Protein AF-A0A060C289-F1 (afdb_monomer)

Radius of gyration: 19.19 Å; Cα contacts (8 Å, |Δi|>4): 93; chains: 1; bounding box: 51×28×46 Å

InterPro domains:
  IPR029058 Alpha/Beta hydrolase fold [G3DSA:3.40.50.1820] (5-106)

pLDDT: mean 93.73, std 6.46, range [51.62, 98.56]

Structure (mmCIF, N/CA/C/O backbone):
data_AF-A0A060C289-F1
#
_entry.id   AF-A0A060C289-F1
#
loop_
_atom_site.group_PDB
_atom_site.id
_atom_site.type_symbol
_atom_site.label_atom_id
_atom_site.label_alt_id
_atom_site.label_comp_id
_atom_site.label_asym_id
_atom_site.label_entity_id
_atom_site.label_seq_id
_atom_site.pdbx_PDB_ins_code
_atom_site.Cartn_x
_atom_site.Cartn_y
_atom_site.Cartn_z
_atom_site.occupancy
_atom_site.B_iso_or_equiv
_atom_site.auth_seq_id
_atom_site.auth_comp_id
_atom_site.auth_asym_id
_atom_site.auth_atom_id
_atom_site.pdbx_PDB_model_num
ATOM 1 N N . LEU A 1 1 ? -13.594 -15.326 3.169 1.00 51.62 1 LEU A N 1
ATOM 2 C CA . LEU A 1 1 ? -12.167 -15.576 3.470 1.00 51.62 1 LEU A CA 1
ATOM 3 C C . LEU A 1 1 ? -11.787 -14.748 4.685 1.00 51.62 1 LEU A C 1
ATOM 5 O O . LEU A 1 1 ? -12.189 -13.594 4.741 1.00 51.62 1 LEU A O 1
ATOM 9 N N . VAL A 1 2 ? -11.039 -15.328 5.621 1.00 69.19 2 VAL A N 1
ATOM 10 C CA . VAL A 1 2 ? -10.321 -14.600 6.676 1.00 69.19 2 VAL A CA 1
ATOM 11 C C . VAL A 1 2 ? -8.848 -14.652 6.278 1.00 69.19 2 VAL A C 1
ATOM 13 O O . VAL A 1 2 ? -8.354 -15.730 5.948 1.00 69.19 2 VAL A O 1
ATOM 16 N N . TYR A 1 3 ? -8.186 -13.500 6.196 1.00 71.69 3 TYR A N 1
ATOM 17 C CA . TYR A 1 3 ? -6.769 -13.418 5.843 1.00 71.69 3 TYR A CA 1
ATOM 18 C C . TYR A 1 3 ? -5.957 -13.153 7.108 1.00 71.69 3 TYR A C 1
ATOM 20 O O . TYR A 1 3 ? -6.253 -12.215 7.843 1.00 71.69 3 TYR A O 1
ATOM 28 N N . GLU A 1 4 ? -4.927 -13.966 7.341 1.00 83.00 4 GLU A N 1
ATOM 29 C CA . GLU A 1 4 ? -4.054 -13.829 8.518 1.00 83.00 4 GLU A CA 1
ATOM 30 C C . GLU A 1 4 ? -3.025 -12.700 8.375 1.00 83.00 4 GLU A C 1
ATOM 32 O O . GLU A 1 4 ? -2.494 -12.209 9.369 1.00 83.00 4 GLU A O 1
ATOM 37 N N . VAL A 1 5 ? -2.752 -12.275 7.137 1.00 83.19 5 VAL A N 1
ATOM 38 C CA . VAL A 1 5 ? -1.794 -11.215 6.808 1.00 83.19 5 VAL A CA 1
ATOM 39 C C . VAL A 1 5 ? -2.407 -10.228 5.819 1.00 83.19 5 VAL A C 1
ATOM 41 O O . VAL A 1 5 ? -3.107 -10.625 4.887 1.00 83.19 5 VAL A O 1
ATOM 44 N N . GLU A 1 6 ? -2.112 -8.942 6.004 1.00 82.81 6 GLU A N 1
ATOM 45 C CA . GLU A 1 6 ? -2.578 -7.861 5.126 1.00 82.81 6 GLU A CA 1
ATOM 46 C C . GLU A 1 6 ? -1.968 -7.981 3.720 1.00 82.81 6 GLU A C 1
ATOM 48 O O . GLU A 1 6 ? -2.672 -7.943 2.709 1.00 82.81 6 GLU A O 1
ATOM 53 N N . ASN A 1 7 ? -0.647 -8.168 3.644 1.00 87.56 7 ASN A N 1
ATOM 54 C CA . ASN A 1 7 ? 0.074 -8.297 2.387 1.00 87.56 7 ASN A CA 1
ATOM 55 C C . ASN A 1 7 ? 0.642 -9.707 2.229 1.00 87.56 7 ASN A C 1
ATOM 57 O O . ASN A 1 7 ? 1.651 -10.067 2.821 1.00 87.56 7 ASN A O 1
ATOM 61 N N . THR A 1 8 ? 0.035 -10.501 1.354 1.00 88.88 8 THR A N 1
ATOM 62 C CA . THR A 1 8 ? 0.518 -11.860 1.089 1.00 88.88 8 THR A CA 1
ATOM 63 C C . THR A 1 8 ? 1.822 -11.886 0.277 1.00 88.88 8 THR A C 1
ATOM 65 O O . THR A 1 8 ? 2.475 -12.925 0.230 1.00 88.88 8 THR A O 1
ATOM 68 N N . GLY A 1 9 ? 2.202 -10.783 -0.379 1.00 90.25 9 GLY A N 1
ATOM 69 C CA . GLY A 1 9 ? 3.358 -10.682 -1.278 1.00 90.25 9 GLY A CA 1
ATOM 70 C C . GLY A 1 9 ? 4.684 -10.313 -0.608 1.00 90.25 9 GLY A C 1
ATOM 71 O O . GLY A 1 9 ? 5.657 -10.111 -1.319 1.00 90.25 9 GLY A O 1
ATOM 72 N N . THR A 1 10 ? 4.745 -10.232 0.724 1.00 88.12 10 THR A N 1
ATOM 73 C CA . THR A 1 10 ? 5.949 -9.817 1.476 1.00 88.12 10 THR A CA 1
ATOM 74 C C . THR A 1 10 ? 7.158 -10.733 1.290 1.00 88.12 10 THR A C 1
ATOM 76 O O . THR A 1 10 ? 8.280 -10.319 1.539 1.00 88.12 10 THR A O 1
ATOM 79 N N . MET A 1 11 ? 6.938 -11.971 0.842 1.00 91.12 11 MET A N 1
ATOM 80 C CA . MET A 1 11 ? 8.001 -12.938 0.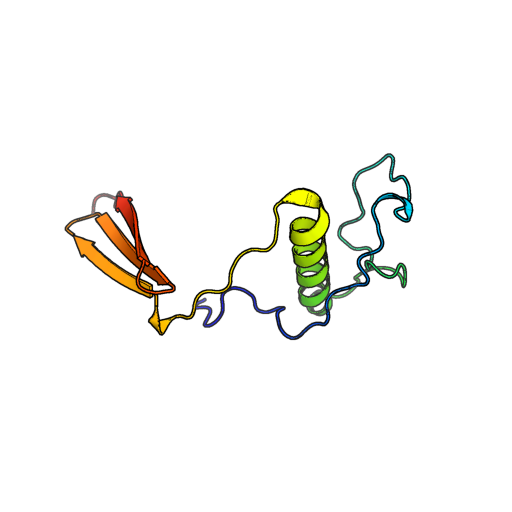555 1.00 91.12 11 MET A CA 1
ATOM 81 C C . MET A 1 11 ? 8.775 -12.662 -0.742 1.00 91.12 11 MET A C 1
ATOM 83 O O . MET A 1 11 ? 9.800 -13.297 -0.965 1.00 91.12 11 MET A O 1
ATOM 87 N N . PHE A 1 12 ? 8.259 -11.803 -1.627 1.00 94.25 12 PHE A N 1
ATOM 88 C CA . PHE A 1 12 ? 8.930 -11.477 -2.883 1.00 94.25 12 PHE A CA 1
ATOM 89 C C . PHE A 1 12 ? 9.924 -10.341 -2.675 1.00 94.25 12 PHE A C 1
ATOM 91 O O . PHE A 1 12 ? 9.650 -9.387 -1.945 1.00 94.25 12 PHE A O 1
ATOM 98 N N . GLU A 1 13 ? 11.065 -10.439 -3.348 1.00 94.25 13 GLU A N 1
ATOM 99 C CA . GLU A 1 13 ? 12.030 -9.350 -3.389 1.00 94.25 13 GLU A CA 1
ATOM 100 C C . GLU A 1 13 ? 11.428 -8.137 -4.105 1.00 94.25 13 GLU A C 1
ATOM 102 O O . GLU A 1 13 ? 10.611 -8.264 -5.021 1.00 94.25 13 GLU A O 1
ATOM 107 N N . LYS A 1 14 ? 11.816 -6.943 -3.654 1.00 94.69 14 LYS A N 1
ATOM 108 C CA . LYS A 1 14 ? 11.428 -5.699 -4.321 1.00 94.69 14 LYS A CA 1
ATOM 109 C C . LYS A 1 14 ? 12.152 -5.617 -5.672 1.00 94.69 14 LYS A C 1
ATOM 111 O O . LYS A 1 14 ? 13.308 -6.039 -5.744 1.00 94.69 14 LYS A O 1
ATOM 116 N N . PRO A 1 15 ? 11.518 -5.058 -6.717 1.00 94.94 15 PRO A N 1
ATOM 117 C CA . PRO A 1 15 ? 12.200 -4.843 -7.983 1.00 94.94 15 PRO A CA 1
ATOM 118 C C . PRO A 1 15 ? 13.316 -3.803 -7.814 1.00 94.94 15 PRO A C 1
ATOM 120 O O . PRO A 1 15 ? 13.377 -3.089 -6.807 1.00 94.94 15 PRO A O 1
ATOM 123 N N . ALA A 1 16 ? 14.193 -3.703 -8.812 1.00 94.62 16 ALA A N 1
ATOM 124 C CA . ALA A 1 16 ? 15.136 -2.595 -8.881 1.00 94.62 16 ALA A CA 1
ATOM 125 C C . ALA A 1 16 ? 14.366 -1.263 -8.912 1.00 94.62 16 ALA A C 1
ATOM 127 O O . ALA A 1 16 ? 13.411 -1.118 -9.670 1.00 94.62 16 ALA A O 1
ATOM 128 N N . MET A 1 17 ? 14.799 -0.309 -8.088 1.00 94.75 17 MET A N 1
ATOM 129 C CA . MET A 1 17 ? 14.220 1.033 -7.993 1.00 94.75 17 MET A CA 1
ATOM 130 C C . MET A 1 17 ? 15.266 2.048 -8.464 1.00 94.75 17 MET A C 1
ATOM 132 O O . MET A 1 17 ? 16.004 2.582 -7.631 1.00 94.75 17 MET A O 1
ATOM 136 N N . PRO A 1 18 ? 15.426 2.239 -9.786 1.00 94.81 18 PRO A N 1
ATOM 137 C CA . PRO A 1 18 ? 16.362 3.220 -10.326 1.00 94.81 18 PRO A CA 1
ATOM 138 C C . PRO A 1 18 ? 15.989 4.649 -9.906 1.00 94.81 18 PRO A C 1
ATOM 140 O O . PRO A 1 18 ? 14.844 4.927 -9.528 1.00 94.81 18 PRO A O 1
ATOM 143 N N . ALA A 1 19 ? 16.955 5.563 -9.985 1.00 95.62 19 ALA A N 1
ATOM 144 C CA . ALA A 1 19 ? 16.703 6.977 -9.730 1.00 95.62 19 ALA A CA 1
ATOM 145 C C . ALA A 1 19 ? 15.716 7.554 -10.763 1.00 95.62 19 ALA A C 1
ATOM 147 O O . ALA A 1 19 ? 15.559 7.016 -11.860 1.00 95.62 19 ALA A O 1
ATOM 148 N N . LEU A 1 20 ? 15.050 8.666 -10.435 1.00 93.69 20 LEU A N 1
ATOM 149 C CA . LEU A 1 20 ? 14.035 9.262 -11.316 1.00 93.69 20 LEU A CA 1
ATOM 150 C C . LEU A 1 20 ? 14.596 9.625 -12.700 1.00 93.69 20 LEU A C 1
ATOM 152 O O . LEU A 1 20 ? 13.891 9.512 -13.697 1.00 93.69 20 LEU A O 1
ATOM 156 N N . GLU A 1 21 ? 15.864 10.026 -12.771 1.00 96.12 21 GLU A N 1
ATOM 157 C CA . GLU A 1 21 ? 16.558 10.399 -14.007 1.00 96.12 21 GLU A CA 1
ATOM 158 C C . GLU A 1 21 ? 16.901 9.191 -14.892 1.00 96.12 21 GLU A C 1
ATOM 160 O O . GLU A 1 21 ? 17.158 9.345 -16.085 1.00 96.12 21 GLU A O 1
ATOM 165 N N . GLU A 1 22 ? 16.911 7.993 -14.309 1.00 94.88 22 GLU A N 1
ATOM 166 C CA . GLU A 1 22 ? 17.194 6.723 -14.981 1.00 94.88 22 GLU A CA 1
ATOM 167 C C . GLU A 1 22 ? 15.908 6.036 -15.475 1.00 94.88 22 GLU A C 1
ATOM 169 O O . GLU A 1 22 ? 15.974 5.034 -16.193 1.00 94.88 22 GLU A O 1
ATOM 174 N N . LEU A 1 23 ? 14.730 6.563 -15.112 1.00 92.12 23 LEU A N 1
ATOM 175 C CA . LEU A 1 23 ? 13.447 6.009 -15.531 1.00 92.12 23 LEU A CA 1
ATOM 176 C C . LEU 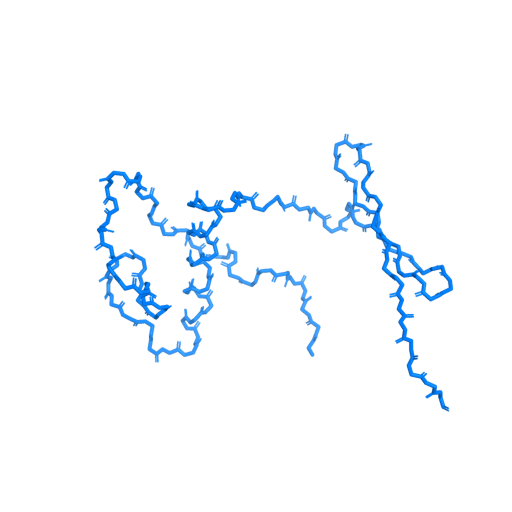A 1 23 ? 13.146 6.308 -17.008 1.00 92.12 23 LEU A C 1
ATOM 178 O O . LEU A 1 23 ? 13.371 7.422 -17.491 1.00 92.12 23 LEU A O 1
ATOM 182 N N . PRO A 1 24 ? 12.563 5.344 -17.744 1.00 90.31 24 PRO A N 1
ATOM 183 C CA . PRO A 1 24 ? 12.115 5.588 -19.103 1.00 90.31 24 PRO A CA 1
ATOM 184 C C . PRO A 1 24 ? 10.912 6.537 -19.118 1.00 90.31 24 PRO A C 1
ATOM 186 O O . PRO A 1 24 ? 10.013 6.460 -18.280 1.00 90.31 24 PRO A O 1
ATOM 189 N N . VAL A 1 25 ? 10.839 7.384 -20.143 1.00 92.44 25 VAL A N 1
ATOM 190 C CA . VAL A 1 25 ? 9.633 8.174 -20.408 1.00 92.44 25 VAL A CA 1
ATOM 191 C C . VAL A 1 25 ? 8.544 7.250 -20.948 1.00 92.44 25 VAL A C 1
ATOM 193 O O . VAL A 1 25 ? 8.669 6.700 -22.043 1.00 92.44 25 VAL A O 1
ATOM 196 N N . VAL A 1 26 ? 7.447 7.118 -20.203 1.00 90.75 26 VAL A N 1
ATOM 197 C CA . VAL A 1 26 ? 6.251 6.386 -20.635 1.00 90.75 26 VAL A CA 1
ATOM 198 C C . VAL A 1 26 ? 5.156 7.401 -20.958 1.00 90.75 26 VAL A C 1
ATOM 200 O O . VAL A 1 26 ? 4.642 8.085 -20.081 1.00 90.75 26 VAL A O 1
ATOM 203 N N . THR A 1 27 ? 4.800 7.526 -22.237 1.00 96.44 27 THR A N 1
ATOM 204 C CA . THR A 1 27 ? 3.778 8.485 -22.710 1.00 96.44 27 THR A CA 1
ATOM 205 C C . THR A 1 27 ? 2.342 7.980 -22.546 1.00 96.44 27 THR A C 1
ATOM 207 O O . THR A 1 27 ? 1.388 8.694 -22.848 1.00 96.44 27 THR A O 1
ATOM 210 N N . THR A 1 28 ? 2.183 6.739 -22.086 1.00 95.50 28 THR A N 1
ATOM 211 C CA . THR A 1 28 ? 0.902 6.067 -21.844 1.00 95.50 28 THR A CA 1
ATOM 212 C C . THR A 1 28 ? 0.869 5.519 -20.418 1.00 95.50 28 THR A C 1
ATOM 214 O O . THR A 1 28 ? 1.840 5.654 -19.675 1.00 95.50 28 THR A O 1
ATOM 217 N N . LEU A 1 29 ? -0.245 4.914 -20.004 1.00 95.19 29 LEU A N 1
ATOM 218 C CA . LEU A 1 29 ? -0.295 4.253 -18.702 1.00 95.19 29 LEU A CA 1
ATOM 219 C C . LEU A 1 29 ? 0.680 3.059 -18.676 1.00 95.19 29 LEU A C 1
ATOM 221 O O . LEU A 1 29 ? 0.671 2.275 -19.631 1.00 95.19 29 LEU A O 1
ATOM 225 N N . PRO A 1 30 ? 1.485 2.892 -17.607 1.00 93.44 30 PRO A N 1
ATOM 226 C CA . PRO A 1 30 ? 2.336 1.719 -17.442 1.00 93.44 30 PRO A CA 1
ATOM 227 C C . PRO A 1 30 ? 1.536 0.420 -17.556 1.00 93.44 30 PRO A C 1
ATOM 229 O O . PRO A 1 30 ? 0.418 0.316 -17.048 1.00 93.44 30 PRO A O 1
ATOM 232 N N . ASP A 1 31 ? 2.111 -0.585 -18.215 1.00 95.25 31 ASP A N 1
ATOM 233 C CA . ASP A 1 31 ? 1.448 -1.873 -18.390 1.00 95.25 31 ASP A CA 1
ATOM 234 C C . ASP A 1 31 ? 1.377 -2.626 -17.050 1.00 95.25 31 ASP A C 1
ATOM 236 O O . ASP A 1 31 ? 2.418 -3.018 -16.513 1.00 95.25 31 ASP A O 1
ATOM 240 N N . PRO A 1 32 ? 0.178 -2.892 -16.500 1.00 95.56 32 PRO A N 1
ATOM 241 C CA . PRO A 1 32 ? 0.056 -3.537 -15.196 1.00 95.56 32 PRO A CA 1
ATOM 242 C C . PRO A 1 32 ? 0.567 -4.983 -15.201 1.00 95.56 32 PRO A C 1
ATOM 244 O O . PRO A 1 32 ? 0.853 -5.529 -14.137 1.00 95.56 32 PRO A O 1
ATOM 247 N N . LEU A 1 33 ? 0.678 -5.614 -16.374 1.00 96.94 33 LEU A N 1
ATOM 248 C CA . LEU A 1 33 ? 1.129 -6.992 -16.534 1.00 96.94 33 LEU A CA 1
ATOM 249 C C . LEU A 1 33 ? 2.598 -7.095 -16.945 1.00 96.94 33 LEU A C 1
ATOM 251 O O . LEU A 1 33 ? 3.084 -8.216 -17.016 1.00 96.94 33 LEU A O 1
ATOM 255 N N . ALA A 1 34 ? 3.304 -6.004 -17.235 1.00 96.38 34 ALA A N 1
ATOM 256 C CA . ALA A 1 34 ? 4.740 -6.067 -17.502 1.00 96.38 34 ALA A CA 1
ATOM 257 C C . ALA A 1 34 ? 5.528 -6.208 -16.192 1.00 96.38 34 ALA A C 1
ATOM 259 O O . ALA A 1 34 ? 5.190 -5.562 -15.207 1.00 96.38 34 ALA A O 1
ATOM 260 N N . TRP A 1 35 ? 6.566 -7.043 -16.174 1.00 96.81 35 TRP A N 1
ATOM 261 C CA . TRP A 1 35 ? 7.490 -7.121 -15.038 1.00 96.81 35 TRP A CA 1
ATOM 262 C C . TRP A 1 35 ? 8.346 -5.855 -14.946 1.00 96.81 35 TRP A C 1
ATOM 264 O O . TRP A 1 35 ? 8.747 -5.314 -15.979 1.00 96.81 35 TRP A O 1
ATOM 274 N N . SER A 1 36 ? 8.660 -5.404 -13.727 1.00 95.19 36 SER A N 1
ATOM 275 C CA . SER A 1 36 ? 9.466 -4.188 -13.507 1.00 95.19 36 SER A CA 1
ATOM 276 C C . SER A 1 36 ? 10.883 -4.282 -14.080 1.00 95.19 36 SER A C 1
ATOM 278 O O . SER A 1 36 ? 11.470 -3.272 -14.451 1.00 95.19 36 SER A O 1
ATOM 280 N N . ASP A 1 37 ? 11.432 -5.493 -14.178 1.00 92.88 37 ASP A N 1
ATOM 281 C CA . ASP A 1 37 ? 12.759 -5.758 -14.745 1.00 92.88 37 ASP A CA 1
ATOM 282 C C . ASP A 1 37 ? 12.773 -5.824 -16.286 1.00 92.88 37 ASP A C 1
ATOM 284 O O . ASP A 1 37 ? 13.818 -6.050 -16.894 1.00 92.88 37 ASP A O 1
ATOM 288 N N . GLY A 1 38 ? 11.615 -5.663 -16.936 1.00 92.25 38 GLY A N 1
ATOM 289 C CA . GLY A 1 38 ? 11.480 -5.753 -18.388 1.00 92.25 38 GLY A CA 1
ATOM 290 C C . GLY A 1 38 ? 11.579 -7.174 -18.956 1.00 92.25 38 GLY A C 1
ATOM 291 O O . GLY A 1 38 ? 11.571 -7.335 -20.176 1.00 92.25 38 GLY A O 1
ATOM 292 N N . SER A 1 39 ? 11.618 -8.218 -18.118 1.00 93.94 39 SER A N 1
ATOM 293 C CA . SER A 1 39 ? 11.760 -9.623 -18.548 1.00 93.94 39 SER A CA 1
ATOM 294 C C . SER A 1 39 ? 10.555 -10.173 -19.321 1.00 93.94 39 SER A C 1
ATOM 296 O O . SER A 1 39 ? 10.614 -11.263 -19.897 1.00 93.94 39 SER A O 1
ATOM 298 N N . GLY A 1 40 ? 9.448 -9.430 -19.363 1.00 95.81 40 GLY A N 1
ATOM 299 C CA . GLY A 1 40 ? 8.272 -9.766 -20.149 1.00 95.81 40 GLY A CA 1
ATOM 300 C C . GLY A 1 40 ? 6.987 -9.434 -19.412 1.00 95.81 40 GLY A C 1
ATOM 301 O O . GLY A 1 40 ? 6.846 -8.356 -18.838 1.00 95.81 40 GLY A O 1
ATOM 302 N N . ARG A 1 41 ? 6.024 -10.360 -19.464 1.00 97.56 41 ARG A N 1
ATOM 303 C CA . ARG A 1 41 ? 4.673 -10.154 -18.935 1.00 97.56 41 ARG A CA 1
ATOM 304 C C . ARG A 1 41 ? 4.230 -11.283 -18.012 1.00 97.56 41 ARG A C 1
ATOM 306 O O . ARG A 1 41 ? 4.487 -12.460 -18.274 1.00 97.56 41 ARG A O 1
ATOM 313 N N . VAL A 1 42 ? 3.453 -10.928 -16.999 1.00 97.12 42 VAL A N 1
ATOM 314 C CA . VAL A 1 42 ? 2.616 -11.829 -16.209 1.00 97.12 42 VAL A CA 1
ATOM 315 C C . VAL A 1 42 ? 1.632 -12.537 -17.138 1.00 97.12 42 VAL A C 1
ATOM 317 O O . VAL A 1 42 ? 0.850 -11.898 -17.841 1.00 97.12 42 VAL A O 1
ATOM 320 N N . SER A 1 43 ? 1.650 -13.869 -17.124 1.00 95.44 43 SER A N 1
ATOM 321 C CA . SER A 1 43 ? 0.772 -14.706 -17.959 1.00 95.44 43 SER A CA 1
ATOM 322 C C . SER A 1 43 ? -0.052 -15.722 -17.166 1.00 95.44 43 SER A C 1
ATOM 324 O O . SER A 1 43 ? -0.978 -16.321 -17.710 1.00 95.44 43 SER A O 1
ATOM 326 N N . ARG A 1 44 ? 0.246 -15.923 -15.874 1.00 96.12 44 ARG A N 1
ATOM 327 C CA . ARG A 1 44 ? -0.471 -16.869 -15.007 1.00 96.12 44 ARG A CA 1
ATOM 328 C C . ARG A 1 44 ? -0.996 -16.160 -13.773 1.00 96.12 44 ARG A C 1
ATOM 330 O O . ARG A 1 44 ? -0.302 -15.352 -13.165 1.00 96.12 44 ARG A O 1
ATOM 337 N N . PHE A 1 45 ? -2.186 -16.555 -13.332 1.00 94.50 45 PHE A N 1
ATOM 338 C CA . PHE A 1 45 ? -2.833 -15.977 -12.154 1.00 94.50 45 PHE A CA 1
ATOM 339 C C . PHE A 1 45 ? -1.954 -16.017 -10.891 1.00 94.50 45 PHE A C 1
ATOM 341 O O . PHE A 1 45 ? -1.903 -15.051 -10.140 1.00 94.50 45 PHE A O 1
ATOM 348 N N . LYS A 1 46 ? -1.205 -17.106 -10.676 1.00 93.25 46 LYS A N 1
ATOM 349 C CA . LYS A 1 46 ? -0.307 -17.241 -9.515 1.00 93.25 46 LYS A CA 1
ATOM 350 C C . LYS A 1 46 ? 0.817 -16.193 -9.480 1.00 93.25 46 LYS A C 1
ATOM 352 O O . LYS A 1 46 ? 1.257 -15.822 -8.397 1.00 93.25 46 LYS A O 1
ATOM 357 N N . ASP A 1 47 ? 1.245 -15.711 -10.647 1.00 95.00 47 ASP A N 1
ATOM 358 C CA . ASP A 1 47 ? 2.347 -14.757 -10.791 1.00 95.00 47 ASP A CA 1
ATOM 359 C C . ASP A 1 47 ? 1.875 -13.323 -10.456 1.00 95.00 47 ASP A C 1
ATOM 361 O O . ASP A 1 47 ? 2.669 -12.470 -10.062 1.00 95.00 47 ASP A O 1
ATOM 365 N N . TRP A 1 48 ? 0.558 -13.070 -10.494 1.00 95.12 48 TRP A N 1
ATOM 366 C CA . TRP A 1 48 ? -0.034 -11.779 -10.126 1.00 95.12 48 TRP A CA 1
ATOM 367 C C . TRP A 1 48 ? 0.310 -11.347 -8.699 1.00 95.12 48 TRP A C 1
ATOM 369 O O . TRP A 1 48 ? 0.443 -10.161 -8.412 1.00 95.12 48 TRP A O 1
ATOM 379 N N . LYS A 1 49 ? 0.487 -12.309 -7.790 1.00 94.94 49 LYS A N 1
ATOM 380 C CA . LYS A 1 49 ? 0.855 -12.030 -6.402 1.00 94.94 49 LYS A CA 1
ATOM 381 C C . LYS A 1 49 ? 2.208 -11.311 -6.303 1.00 94.94 49 LYS A C 1
ATOM 383 O O . LYS A 1 49 ? 2.330 -10.405 -5.479 1.00 94.94 49 LYS A O 1
ATOM 388 N N . GLN A 1 50 ? 3.172 -11.699 -7.142 1.00 96.25 50 GLN A N 1
ATOM 389 C CA . GLN A 1 50 ? 4.481 -11.056 -7.247 1.00 96.25 50 GLN A CA 1
ATOM 390 C C . GLN A 1 50 ? 4.358 -9.700 -7.940 1.00 96.25 50 GLN A C 1
ATOM 392 O O . GLN A 1 50 ? 4.791 -8.700 -7.380 1.00 96.25 50 GLN A O 1
ATOM 397 N N . ARG A 1 51 ? 3.661 -9.627 -9.082 1.00 97.44 51 ARG A N 1
ATOM 398 C CA . ARG A 1 51 ? 3.478 -8.352 -9.792 1.00 97.44 51 ARG A CA 1
ATOM 399 C C . ARG A 1 51 ? 2.784 -7.290 -8.937 1.00 97.44 51 ARG A C 1
ATOM 401 O O . ARG A 1 51 ? 3.187 -6.135 -8.929 1.00 97.44 51 ARG A O 1
ATOM 408 N N . ARG A 1 52 ? 1.780 -7.678 -8.144 1.00 96.38 52 ARG A N 1
ATOM 409 C CA . ARG A 1 52 ? 1.133 -6.787 -7.169 1.00 96.38 52 ARG A CA 1
ATOM 410 C C . ARG A 1 52 ? 2.115 -6.288 -6.101 1.00 96.38 52 ARG A C 1
ATOM 412 O O . ARG A 1 52 ? 1.962 -5.164 -5.634 1.00 96.38 52 ARG A O 1
ATOM 419 N N . ALA A 1 53 ? 3.076 -7.113 -5.682 1.00 96.50 53 ALA A N 1
ATOM 420 C CA . ALA A 1 53 ? 4.100 -6.709 -4.719 1.00 96.50 53 ALA A CA 1
ATOM 421 C C . ALA A 1 53 ? 5.099 -5.716 -5.337 1.00 96.50 53 ALA A C 1
ATOM 423 O O . ALA A 1 53 ? 5.446 -4.741 -4.677 1.00 96.50 53 ALA A O 1
ATOM 424 N N . GLU A 1 54 ? 5.479 -5.913 -6.603 1.00 97.62 54 GLU A N 1
ATOM 425 C CA . GLU A 1 54 ? 6.300 -4.961 -7.365 1.00 97.62 54 GLU A CA 1
ATOM 426 C C . GLU A 1 54 ? 5.605 -3.603 -7.492 1.00 97.62 54 GLU A C 1
ATOM 428 O O . GLU A 1 54 ? 6.154 -2.603 -7.042 1.00 97.62 54 GLU A O 1
ATOM 433 N N . ILE A 1 55 ? 4.355 -3.580 -7.972 1.00 96.81 55 ILE A N 1
ATOM 434 C CA . ILE A 1 55 ? 3.562 -2.346 -8.109 1.00 96.81 55 ILE A CA 1
ATOM 435 C C . ILE A 1 55 ? 3.429 -1.620 -6.764 1.00 96.81 55 ILE A C 1
ATOM 437 O O . ILE A 1 55 ? 3.567 -0.402 -6.692 1.00 96.81 55 ILE A O 1
ATOM 441 N N . LEU A 1 56 ? 3.165 -2.356 -5.676 1.00 96.31 56 LEU A N 1
ATOM 442 C CA . LEU A 1 56 ? 3.080 -1.765 -4.339 1.00 96.31 56 LEU A CA 1
ATOM 443 C C . LEU A 1 56 ? 4.402 -1.102 -3.933 1.00 96.31 56 LEU A C 1
ATOM 445 O O . LEU A 1 56 ? 4.380 -0.014 -3.361 1.00 96.31 56 LEU A O 1
ATOM 449 N N . ALA A 1 57 ? 5.534 -1.751 -4.207 1.00 96.25 57 ALA A N 1
ATOM 450 C CA . ALA A 1 57 ? 6.847 -1.202 -3.902 1.00 96.25 57 ALA A CA 1
ATOM 451 C C . ALA A 1 57 ? 7.146 0.045 -4.751 1.00 96.25 57 ALA A C 1
ATOM 453 O O . ALA A 1 57 ? 7.638 1.029 -4.206 1.00 96.25 57 ALA A O 1
ATOM 454 N N . GLU A 1 58 ? 6.805 0.027 -6.042 1.00 96.56 58 GLU A N 1
ATOM 455 C CA . GLU A 1 58 ? 6.992 1.154 -6.965 1.00 96.56 58 GLU A CA 1
ATOM 456 C C . GLU A 1 58 ? 6.162 2.369 -6.530 1.00 96.56 58 GLU A C 1
ATOM 458 O O . GLU A 1 58 ? 6.706 3.460 -6.388 1.00 96.56 58 GLU A O 1
ATOM 463 N N . ILE A 1 59 ? 4.872 2.187 -6.222 1.00 96.75 59 ILE A N 1
ATOM 464 C CA . ILE A 1 59 ? 3.988 3.276 -5.765 1.00 96.75 59 ILE A CA 1
ATOM 465 C C . ILE A 1 59 ? 4.487 3.877 -4.445 1.00 96.75 59 ILE A C 1
ATOM 467 O O . ILE A 1 59 ? 4.505 5.096 -4.276 1.00 96.75 59 ILE A O 1
ATOM 471 N N . GLN A 1 60 ? 4.922 3.037 -3.501 1.00 96.56 60 GLN A N 1
ATOM 472 C CA . GLN A 1 60 ? 5.479 3.520 -2.236 1.00 96.56 60 GLN A CA 1
ATOM 473 C C . GLN A 1 6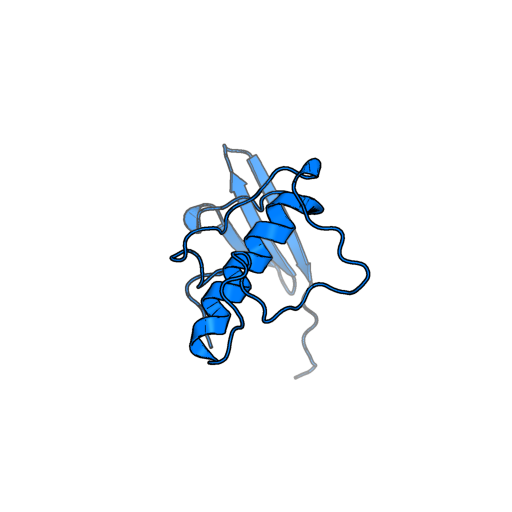0 ? 6.805 4.263 -2.416 1.00 96.56 60 GLN A C 1
ATOM 475 O O . GLN A 1 60 ? 7.084 5.195 -1.667 1.00 96.56 60 GLN A O 1
ATOM 480 N N . HIS A 1 61 ? 7.631 3.858 -3.380 1.00 96.69 61 HIS A N 1
ATOM 481 C CA . HIS A 1 61 ? 8.920 4.493 -3.615 1.00 96.69 61 HIS A CA 1
ATOM 482 C C . HIS A 1 61 ? 8.791 5.811 -4.391 1.00 96.69 61 HIS A C 1
ATOM 484 O O . HIS A 1 61 ? 9.391 6.806 -3.994 1.00 96.69 61 HIS A O 1
ATOM 490 N N . TYR A 1 62 ? 7.993 5.828 -5.460 1.00 96.31 62 TYR A N 1
ATOM 491 C CA . TYR A 1 62 ? 7.933 6.950 -6.397 1.00 96.31 62 TYR A CA 1
ATOM 492 C C . TYR A 1 62 ? 6.810 7.959 -6.124 1.00 96.31 62 TYR A C 1
ATOM 494 O O . TYR A 1 62 ? 6.862 9.054 -6.680 1.00 96.31 62 TYR A O 1
ATOM 502 N N . GLU A 1 63 ? 5.807 7.637 -5.295 1.00 96.31 63 GLU A N 1
ATOM 503 C CA . GLU A 1 63 ? 4.622 8.497 -5.153 1.00 96.31 63 GLU A CA 1
ATOM 504 C C . GLU A 1 63 ? 4.188 8.742 -3.703 1.00 96.31 63 GLU A C 1
ATOM 506 O O . GLU A 1 63 ? 4.196 9.882 -3.239 1.00 96.31 63 GLU A O 1
ATOM 511 N N . VAL A 1 64 ? 3.785 7.696 -2.976 1.0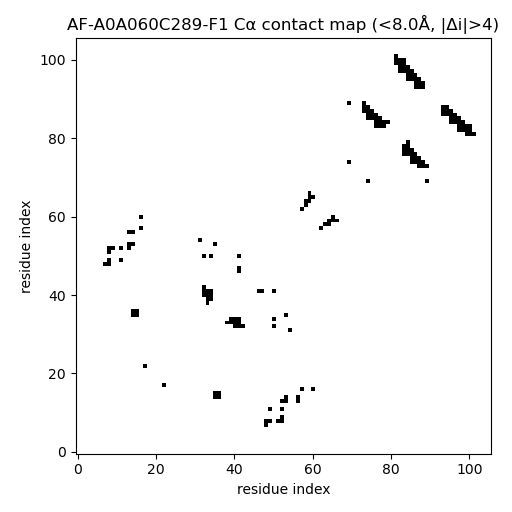0 97.38 64 VAL A N 1
ATOM 512 C CA . VAL A 1 64 ? 3.019 7.868 -1.721 1.00 97.38 64 VAL A CA 1
ATOM 513 C C . VAL A 1 64 ? 3.851 7.718 -0.44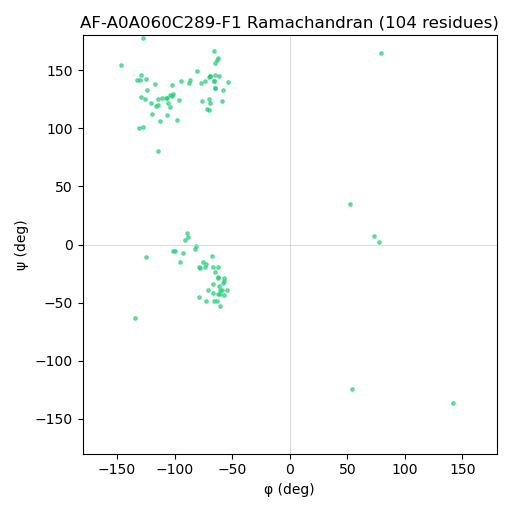7 1.00 97.38 64 VAL A C 1
ATOM 515 O O . VAL A 1 64 ? 3.341 7.934 0.652 1.00 97.38 64 VAL A O 1
ATOM 518 N N . GLY A 1 65 ? 5.126 7.351 -0.580 1.00 96.75 65 GLY A N 1
ATOM 519 C CA . GLY A 1 65 ? 5.989 7.003 0.543 1.00 96.75 65 GLY A CA 1
ATOM 520 C C . GLY A 1 65 ? 5.756 5.583 1.069 1.00 96.75 65 GLY A C 1
ATOM 521 O O . GLY A 1 65 ? 4.764 4.914 0.768 1.00 96.75 65 GLY A O 1
ATOM 522 N N . VAL A 1 66 ? 6.704 5.099 1.873 1.00 94.25 66 VAL A N 1
ATOM 523 C CA . VAL A 1 66 ? 6.646 3.753 2.458 1.00 94.25 66 VAL A CA 1
ATOM 524 C C . VAL A 1 66 ? 5.550 3.692 3.518 1.00 94.25 66 VAL A C 1
ATOM 526 O O . VAL A 1 66 ? 5.570 4.464 4.477 1.00 94.25 66 VAL A O 1
ATOM 529 N N . LYS A 1 67 ? 4.618 2.741 3.375 1.00 91.38 67 LYS A N 1
ATOM 530 C CA . LYS A 1 67 ? 3.621 2.457 4.416 1.00 91.38 67 LYS A CA 1
ATOM 531 C C . LYS A 1 67 ? 4.341 1.828 5.617 1.00 91.38 67 LYS A C 1
ATOM 533 O O . LYS A 1 67 ? 4.933 0.763 5.440 1.00 91.38 67 LYS A O 1
ATOM 538 N N . PRO A 1 68 ? 4.268 2.418 6.823 1.00 89.56 68 PRO A N 1
ATOM 539 C CA . PRO A 1 68 ? 4.873 1.823 8.008 1.00 89.56 68 PRO A CA 1
ATOM 540 C C . PRO A 1 68 ? 4.265 0.456 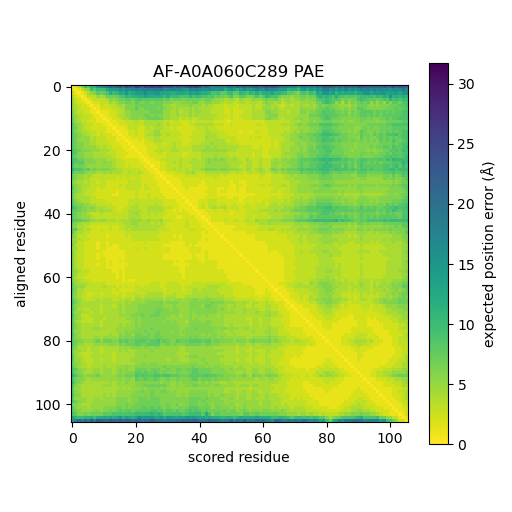8.338 1.00 89.56 68 PRO A C 1
ATOM 542 O O . PRO A 1 68 ? 3.061 0.235 8.160 1.00 89.56 68 PRO A O 1
ATOM 545 N N . GLU A 1 69 ? 5.097 -0.449 8.847 1.00 88.06 69 GLU A N 1
ATOM 546 C CA . GLU A 1 69 ? 4.649 -1.715 9.422 1.00 88.06 69 GLU A CA 1
ATOM 547 C C . GLU A 1 69 ? 4.321 -1.519 10.904 1.00 88.06 69 GLU A C 1
ATOM 549 O O . GLU A 1 69 ? 5.022 -0.807 11.621 1.00 88.06 69 GLU A O 1
ATOM 554 N N . VAL A 1 70 ? 3.228 -2.137 11.352 1.00 90.25 70 VAL A N 1
ATOM 555 C CA . VAL A 1 70 ? 2.776 -2.102 12.745 1.00 90.25 70 VAL A CA 1
ATOM 556 C C . VAL A 1 70 ? 2.530 -3.536 13.180 1.00 90.25 70 VAL A C 1
ATOM 558 O O . VAL A 1 70 ? 1.788 -4.267 12.516 1.00 90.25 70 VAL A O 1
ATOM 561 N N . ASP A 1 71 ? 3.135 -3.941 14.295 1.00 89.75 71 ASP A N 1
ATOM 562 C CA . ASP A 1 71 ? 2.907 -5.271 14.840 1.00 89.75 71 ASP A CA 1
ATOM 563 C C . ASP A 1 71 ? 1.461 -5.409 15.315 1.00 89.75 71 ASP A C 1
ATOM 565 O O . ASP A 1 71 ? 0.891 -4.533 15.962 1.00 89.75 71 ASP A O 1
ATOM 569 N N . ARG A 1 72 ? 0.865 -6.579 15.081 1.00 89.75 72 ARG A N 1
ATOM 570 C CA . ARG A 1 72 ? -0.518 -6.845 15.502 1.00 89.75 72 ARG A CA 1
ATOM 571 C C . ARG A 1 72 ? -0.737 -6.667 17.010 1.00 89.75 72 ARG A C 1
ATOM 573 O O . ARG A 1 72 ? -1.843 -6.332 17.419 1.00 89.75 72 ARG A O 1
ATOM 580 N N . LYS A 1 73 ? 0.298 -6.894 17.826 1.00 93.69 73 LYS A N 1
ATOM 581 C CA . LYS A 1 73 ? 0.261 -6.710 19.288 1.00 93.69 73 LYS A CA 1
ATOM 582 C C . LYS A 1 73 ? 0.052 -5.241 19.697 1.00 93.69 73 LYS A C 1
ATOM 584 O O . LYS A 1 73 ? -0.449 -4.988 20.785 1.00 93.69 73 LYS A O 1
ATOM 589 N N . ASP A 1 74 ? 0.412 -4.310 18.814 1.00 96.12 74 ASP A N 1
ATOM 590 C CA . ASP A 1 74 ? 0.358 -2.861 19.025 1.00 96.12 74 ASP A CA 1
ATOM 591 C C . ASP A 1 74 ? -0.987 -2.262 18.576 1.00 96.12 74 ASP A C 1
ATOM 593 O O . ASP A 1 74 ? -1.197 -1.047 18.624 1.00 96.12 74 ASP A O 1
ATOM 597 N N . ILE A 1 75 ? -1.915 -3.123 18.143 1.00 95.56 75 ILE A N 1
ATOM 598 C CA . ILE A 1 75 ? -3.255 -2.767 17.689 1.00 95.56 75 ILE A CA 1
ATOM 599 C C . ILE A 1 75 ? -4.277 -3.361 18.659 1.00 95.56 75 ILE A C 1
ATOM 601 O O . ILE A 1 75 ? -4.391 -4.579 18.801 1.00 95.56 75 ILE A O 1
ATOM 605 N N . ALA A 1 76 ? -5.082 -2.502 19.278 1.00 97.25 76 ALA A N 1
ATOM 606 C CA . ALA A 1 76 ? -6.214 -2.897 20.109 1.00 97.25 76 ALA A CA 1
ATOM 607 C C . ALA A 1 76 ? -7.522 -2.380 19.502 1.00 97.25 76 ALA A C 1
ATOM 609 O O . ALA A 1 76 ? -7.602 -1.240 19.053 1.00 97.25 76 ALA A O 1
ATOM 610 N N . ALA A 1 77 ? -8.573 -3.200 19.508 1.00 97.38 77 ALA A N 1
ATOM 611 C CA . ALA A 1 77 ? -9.878 -2.827 18.968 1.00 97.38 77 ALA A CA 1
ATOM 612 C C . ALA A 1 77 ? -10.997 -3.123 19.969 1.00 97.38 77 ALA A C 1
ATOM 614 O O . ALA A 1 77 ? -10.972 -4.138 20.666 1.00 97.38 77 ALA A O 1
ATOM 615 N N . ARG A 1 78 ? -11.992 -2.236 20.032 1.00 98.06 78 ARG A N 1
ATOM 616 C CA . ARG A 1 78 ? -13.187 -2.392 20.871 1.00 98.06 78 ARG A CA 1
ATOM 617 C C . ARG A 1 78 ? -14.419 -1.789 20.207 1.00 98.06 78 ARG A C 1
ATOM 619 O O . ARG A 1 78 ? -14.306 -0.840 19.435 1.00 98.06 78 ARG A O 1
ATOM 626 N N . MET A 1 79 ? -15.592 -2.299 20.569 1.00 98.06 79 MET A N 1
ATOM 627 C CA . MET A 1 79 ? -16.878 -1.700 20.206 1.00 98.06 79 MET A CA 1
ATOM 628 C C . MET A 1 79 ? -17.373 -0.776 21.321 1.00 98.06 79 MET A C 1
ATOM 630 O O . MET A 1 79 ? -17.260 -1.105 22.501 1.00 98.06 79 MET A O 1
ATOM 634 N N . ASN A 1 80 ? -17.952 0.361 20.943 1.00 97.75 80 ASN A N 1
ATOM 635 C CA . ASN A 1 80 ? -18.749 1.210 21.823 1.00 97.75 80 ASN A CA 1
ATOM 636 C C . ASN A 1 80 ? -20.072 1.545 21.124 1.00 97.75 80 ASN A C 1
ATOM 638 O O . ASN A 1 80 ? -20.097 2.386 20.220 1.00 97.75 80 ASN A O 1
ATOM 642 N N . GLY A 1 81 ? -21.143 0.838 21.500 1.00 96.25 81 GLY A N 1
ATOM 643 C CA . GLY A 1 81 ? -22.378 0.803 20.716 1.00 96.25 81 GLY A CA 1
ATOM 644 C C . GLY A 1 81 ? -22.075 0.379 19.279 1.00 96.25 81 GLY A C 1
ATOM 645 O O . GLY A 1 81 ? -21.396 -0.623 19.058 1.00 96.25 81 GLY A O 1
ATOM 646 N N . ASP A 1 82 ? -22.480 1.212 18.324 1.00 97.12 82 ASP A N 1
ATOM 647 C CA . ASP A 1 82 ? -22.261 0.976 16.895 1.00 97.12 82 ASP A CA 1
ATOM 648 C C . ASP A 1 82 ? -20.933 1.540 16.367 1.00 97.12 82 ASP A C 1
ATOM 650 O O . ASP A 1 82 ? -20.714 1.587 15.164 1.00 97.12 82 ASP A O 1
ATOM 654 N N . THR A 1 83 ? -20.020 1.995 17.228 1.00 98.25 83 THR A N 1
ATOM 655 C CA . THR A 1 83 ? -18.718 2.527 16.792 1.00 98.25 83 THR A CA 1
ATOM 656 C C . THR A 1 83 ? -17.591 1.542 17.074 1.00 98.25 83 THR A C 1
ATOM 658 O O . THR A 1 83 ? -17.333 1.208 18.232 1.00 98.25 83 THR A O 1
ATOM 661 N N . LEU A 1 84 ? -16.871 1.135 16.025 1.00 98.50 84 LEU A N 1
ATOM 662 C CA . LEU A 1 84 ? -15.585 0.451 16.141 1.00 98.50 84 LEU A CA 1
ATOM 663 C C . LEU A 1 84 ? -14.503 1.476 16.489 1.00 98.50 84 LEU A C 1
ATOM 665 O O . LEU A 1 84 ? -14.312 2.457 15.772 1.00 98.50 84 LEU A O 1
ATOM 669 N N . ILE A 1 85 ? -13.790 1.252 17.588 1.00 98.56 85 ILE A N 1
ATOM 670 C CA . ILE A 1 85 ? -12.665 2.078 18.025 1.00 98.56 85 ILE A CA 1
ATOM 671 C C . ILE A 1 85 ? -11.396 1.234 17.950 1.00 98.56 85 ILE A C 1
ATOM 673 O O . ILE A 1 85 ? -11.341 0.159 18.549 1.00 98.56 85 ILE A O 1
ATOM 677 N N . VAL A 1 86 ? -10.386 1.729 17.237 1.00 98.19 86 VAL A N 1
ATOM 678 C CA . VAL A 1 86 ? -9.085 1.075 17.063 1.00 98.19 86 VAL A CA 1
ATOM 679 C C . VAL A 1 86 ? -7.994 1.994 17.595 1.00 98.19 86 VAL A C 1
ATOM 681 O O . VAL A 1 86 ? -7.863 3.120 17.127 1.00 98.19 86 VAL A O 1
ATOM 684 N N . ASP A 1 87 ? -7.219 1.507 18.556 1.00 98.19 87 ASP A N 1
ATOM 685 C CA . ASP A 1 87 ? -6.025 2.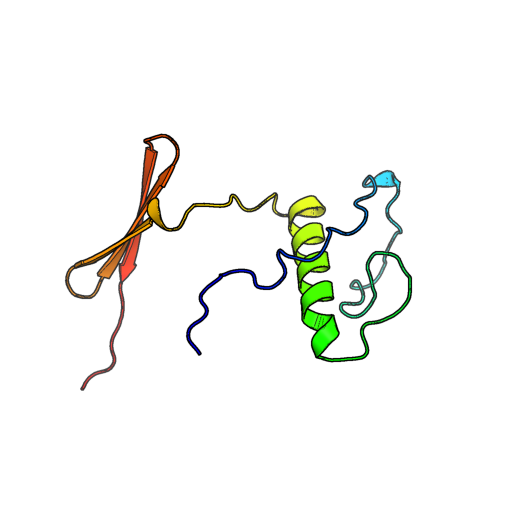170 19.068 1.00 98.19 87 ASP A CA 1
ATOM 686 C C . ASP A 1 87 ? -4.787 1.502 18.466 1.00 98.19 87 ASP A C 1
ATOM 688 O O . ASP A 1 87 ? -4.635 0.282 18.542 1.00 98.19 87 ASP A O 1
ATOM 692 N N . VAL A 1 88 ? -3.907 2.306 17.875 1.00 97.19 88 VAL A N 1
ATOM 693 C CA . VAL A 1 88 ? -2.614 1.879 17.332 1.00 97.19 88 VAL A CA 1
ATOM 694 C C . VAL A 1 88 ? -1.522 2.577 18.125 1.00 97.19 88 VAL A C 1
ATOM 696 O O . VAL A 1 88 ? -1.494 3.806 18.143 1.00 97.19 88 VAL A O 1
ATOM 699 N N . THR A 1 89 ? -0.649 1.822 18.794 1.00 97.19 89 THR A N 1
ATOM 700 C CA . THR A 1 89 ? 0.375 2.385 19.688 1.00 97.19 89 THR A CA 1
ATOM 701 C C . THR A 1 89 ? 1.778 2.035 19.223 1.00 97.19 89 THR A C 1
ATOM 703 O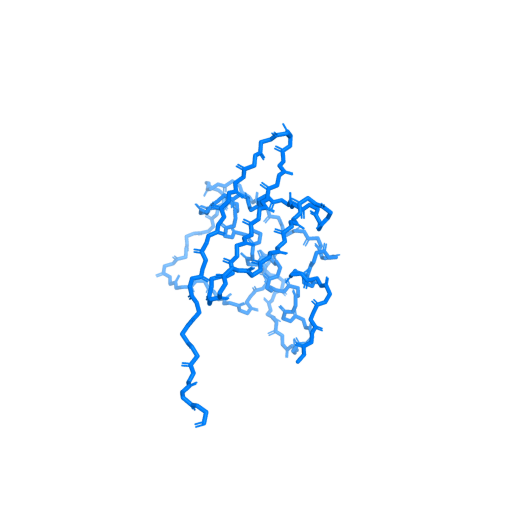 O . THR A 1 89 ? 2.183 0.887 19.314 1.00 97.19 89 THR A O 1
ATOM 706 N N . VAL A 1 90 ? 2.543 3.028 18.778 1.00 95.38 90 VAL A N 1
ATOM 707 C CA . VAL A 1 90 ? 3.936 2.857 18.338 1.00 95.38 90 VAL A CA 1
ATOM 708 C C . VAL A 1 90 ? 4.810 3.802 19.153 1.00 95.38 90 VAL A C 1
ATOM 710 O O . VAL A 1 90 ? 4.442 4.957 19.356 1.00 95.38 90 VAL A O 1
ATOM 713 N N . ASP A 1 91 ? 5.929 3.304 19.681 1.00 93.94 91 ASP A N 1
ATOM 714 C CA . ASP A 1 91 ? 6.875 4.075 20.505 1.00 93.94 91 ASP A CA 1
ATOM 715 C C . ASP A 1 91 ? 6.224 4.822 21.687 1.00 93.94 91 ASP A C 1
ATOM 717 O O . ASP A 1 91 ? 6.619 5.923 22.061 1.00 93.94 91 ASP A O 1
ATOM 721 N N . GLY A 1 92 ? 5.188 4.224 22.286 1.00 94.81 92 GLY A N 1
ATOM 722 C CA . GLY A 1 92 ? 4.442 4.814 23.404 1.00 94.81 92 GLY A CA 1
ATOM 723 C C . GLY A 1 92 ? 3.443 5.908 23.005 1.00 94.81 92 GLY A C 1
ATOM 724 O O . GLY A 1 92 ? 2.771 6.460 23.876 1.00 94.81 92 GLY A O 1
ATOM 725 N N . HIS A 1 93 ? 3.302 6.200 21.711 1.00 96.94 93 HIS A N 1
ATOM 726 C CA . HIS A 1 93 ? 2.32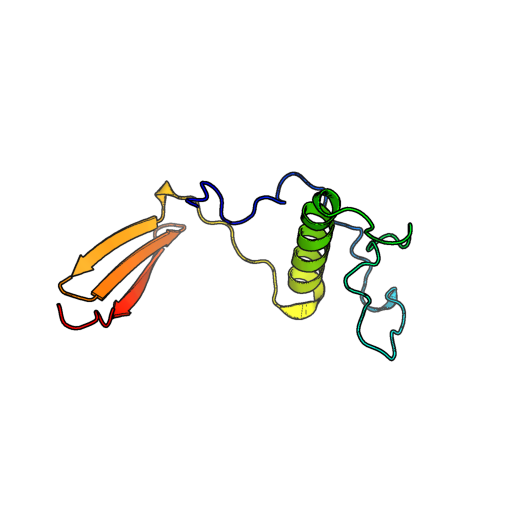2 7.138 21.174 1.00 96.94 93 HIS A CA 1
ATOM 727 C C . HIS A 1 93 ? 1.131 6.398 20.575 1.00 96.94 93 HIS A C 1
ATOM 729 O O . HIS A 1 93 ? 1.304 5.511 19.742 1.00 96.94 93 HIS A O 1
ATOM 735 N N . THR A 1 94 ? -0.084 6.792 20.959 1.00 97.62 94 THR A N 1
ATOM 736 C CA . THR A 1 94 ? -1.315 6.124 20.519 1.00 97.62 94 THR A CA 1
ATOM 737 C C . THR A 1 94 ? -2.133 7.002 19.576 1.00 97.62 94 THR A C 1
ATOM 739 O O . THR A 1 94 ? -2.517 8.119 19.924 1.00 97.62 94 THR A O 1
ATOM 742 N N . LEU A 1 95 ? -2.459 6.460 18.403 1.00 97.56 95 LEU A N 1
ATOM 743 C CA . LEU A 1 95 ? -3.478 6.976 17.495 1.00 97.56 95 LEU A CA 1
ATOM 744 C C . LEU A 1 95 ? -4.796 6.223 17.720 1.00 97.56 95 LEU A C 1
ATOM 746 O O . LEU A 1 95 ? -4.841 5.005 17.572 1.00 97.56 95 LEU A O 1
ATOM 750 N N . THR A 1 96 ? -5.879 6.949 18.004 1.00 98.12 96 THR A N 1
ATOM 751 C CA . THR A 1 96 ? -7.232 6.382 18.130 1.00 98.12 96 THR A CA 1
ATOM 752 C C . THR A 1 96 ? -8.075 6.696 16.896 1.00 98.12 96 THR A C 1
ATOM 754 O O . THR A 1 96 ? -8.393 7.854 16.624 1.00 98.12 96 THR A O 1
ATOM 757 N N . LEU A 1 97 ? -8.510 5.656 16.190 1.00 98.06 97 LEU A N 1
ATOM 758 C CA . LEU A 1 97 ? -9.418 5.712 15.047 1.00 98.06 97 LEU A CA 1
ATOM 759 C C . LEU A 1 97 ? -10.829 5.303 15.486 1.00 98.06 97 LEU A C 1
ATOM 761 O O . LEU A 1 97 ? -10.995 4.338 16.230 1.00 98.06 97 LEU A O 1
ATOM 765 N N . LYS A 1 98 ? -11.859 6.018 15.023 1.00 98.38 98 LYS A N 1
ATOM 766 C CA . LYS A 1 98 ? -13.269 5.724 15.333 1.00 98.38 98 LYS A CA 1
ATOM 767 C C . LYS A 1 98 ? -14.070 5.589 14.043 1.00 98.38 98 LYS A C 1
ATOM 769 O O . LYS A 1 98 ? -14.077 6.511 13.234 1.00 98.38 98 LYS A O 1
ATOM 774 N N . ALA A 1 99 ? -14.762 4.468 13.881 1.00 98.31 99 ALA A N 1
ATOM 775 C CA . ALA A 1 99 ? -15.552 4.134 12.703 1.00 98.31 99 ALA A CA 1
ATOM 776 C C . ALA A 1 99 ? -16.986 3.750 13.114 1.00 98.31 99 ALA A C 1
ATOM 778 O O . ALA A 1 99 ? -17.206 2.634 13.592 1.00 98.31 99 ALA A O 1
ATOM 779 N N . PRO A 1 100 ? -17.968 4.658 12.965 1.00 97.88 100 PRO A N 1
ATOM 780 C CA . PRO A 1 100 ? -19.378 4.333 13.150 1.00 97.88 100 PRO A CA 1
ATOM 781 C C . PRO A 1 100 ? -19.845 3.323 12.095 1.00 97.88 100 PRO A C 1
ATOM 783 O O . PRO A 1 100 ? -19.567 3.485 10.907 1.00 97.88 100 PRO A O 1
ATOM 786 N N . ILE A 1 101 ? -20.577 2.302 12.523 1.00 97.56 101 ILE A N 1
ATOM 787 C CA . ILE A 1 101 ? -21.135 1.249 11.680 1.00 97.56 101 ILE A CA 1
ATOM 788 C C . ILE A 1 101 ? -22.640 1.474 11.581 1.00 97.56 101 ILE A C 1
ATOM 790 O O . ILE A 1 101 ? -23.335 1.568 12.587 1.00 97.56 101 ILE A O 1
ATOM 794 N N . LYS A 1 102 ? -23.160 1.554 10.356 1.00 97.00 102 LYS A N 1
ATOM 795 C CA . LYS A 1 102 ? -24.603 1.591 10.114 1.00 97.00 102 LYS A CA 1
ATOM 796 C C . LYS A 1 102 ? -25.083 0.189 9.757 1.00 97.00 102 LYS A C 1
ATOM 798 O O . LYS A 1 102 ? -24.810 -0.286 8.656 1.00 97.00 102 LYS A O 1
ATOM 803 N N . TYR A 1 103 ? -25.784 -0.457 10.681 1.00 93.81 103 TYR A N 1
ATOM 804 C CA . TYR A 1 103 ? -26.377 -1.773 10.453 1.00 93.81 103 TYR A CA 1
ATOM 805 C C . TYR A 1 103 ? -27.707 -1.661 9.687 1.00 93.81 103 TYR A C 1
ATOM 807 O O . TYR A 1 103 ? -28.398 -0.644 9.815 1.00 93.81 103 TYR A O 1
ATOM 815 N N . PRO A 1 104 ? -28.070 -2.664 8.866 1.00 94.12 104 PRO A N 1
ATOM 816 C CA . PRO A 1 104 ? -29.423 -2.773 8.331 1.00 94.12 104 PRO A CA 1
ATOM 817 C C . PRO A 1 104 ? -30.433 -3.023 9.461 1.00 94.12 104 PRO A C 1
ATOM 819 O O . PRO A 1 104 ? -30.072 -3.537 10.520 1.00 94.12 104 PRO A O 1
ATOM 822 N N . GLU A 1 105 ? -31.697 -2.673 9.225 1.00 90.25 105 GLU A N 1
ATOM 823 C CA . GLU A 1 105 ? -32.798 -3.067 10.110 1.00 90.25 105 GLU A CA 1
ATOM 824 C C . GLU A 1 105 ? -32.975 -4.596 10.062 1.00 90.25 105 GLU A C 1
ATOM 826 O O . GLU A 1 105 ? -32.778 -5.210 9.007 1.00 90.25 105 GLU A O 1
ATOM 831 N N . GLY A 1 106 ? -33.251 -5.197 11.223 1.00 76.00 106 GLY A N 1
ATOM 832 C CA . GLY A 1 106 ? -33.404 -6.647 11.396 1.00 76.00 106 GLY A CA 1
ATOM 833 C C . GLY A 1 106 ? -34.770 -7.179 10.994 1.00 76.00 106 GLY A C 1
ATOM 834 O O . GLY A 1 106 ? -35.738 -6.388 10.979 1.00 76.00 106 GLY A O 1
#

Foldseek 3Di:
DDDPDPQPLPPADADDDDDPVPDDDDPDDPDLQADPVRPGGDDDPVCNSNSVVNVLNNCCVPPDHDDDDADPVQWDWDDDPQKIWIWGADPNDIDIDIDGHDDDDD

Nearest PDB structures (foldseek):
  8trx-assembly2_B  TM=8.734E-01  e=3.281E-08  Piromyces rhizinflatus
  7nn3-assembly4_D  TM=7.379E-01  e=4.244E-04  Caldicellulosiruptor acetigenus I77R1B
  6ehr-assembly1_D  TM=4.575E-01  e=5.396E-01  Homo sapiens
  5yk3-assembly2_D  TM=3.990E-01  e=4.199E-01  Homo sapiens
  5yk5-assembly1_A  TM=4.203E-01  e=1.472E+00  Homo sapiens

Organism: NCBI:txid159272

Sequence (106 aa):
LVYEVENTGTMFEKPAMPALEELPVVTTLPDPLAWSDGSGRVSRFKDWKQRRAEILAEIQHYEVGVKPEVDRKDIAARMNGDTLIVDVTVDGHTLTLKAPIKYPEG

Solvent-accessible surface area (backbone atoms only — not comparable to full-atom values): 7078 Å² total; per-residue (Å²): 138,87,74,98,57,94,66,85,35,74,86,53,79,75,59,90,81,74,57,80,90,72,54,80,91,69,96,60,83,79,63,86,47,47,44,90,85,65,87,44,63,67,87,50,79,82,50,47,50,51,50,54,36,38,53,53,50,48,45,22,71,77,70,76,46,77,79,83,87,75,61,72,90,39,49,48,76,48,74,58,87,57,26,46,36,36,39,40,46,59,99,90,44,72,50,80,47,80,46,78,57,86,76,79,88,130

Secondary structure (DSSP, 8-state):
---S-S-TTTTSPPPP---GGGSPP-SSPPPTTB-TTSS-B--SGGGHHHHHHHHHHHHIIIII-PPPP--GGGEEEEEETTEEEEEEEETTEEEEEEEE--PPP-

Mean predicted aligned error: 4.5 Å